Protein AF-A0A930U9C1-F1 (afdb_monomer)

Radius of gyration: 26.63 Å; Cα contacts (8 Å, |Δi|>4): 259; chains: 1; bounding box: 69×75×48 Å

Structure (mmCIF, N/CA/C/O backbone):
data_AF-A0A930U9C1-F1
#
_entry.id   AF-A0A930U9C1-F1
#
loop_
_atom_site.group_PDB
_atom_site.id
_atom_site.type_symbol
_atom_site.label_atom_id
_atom_site.label_alt_id
_atom_site.label_comp_id
_atom_site.label_asym_id
_atom_site.label_entity_id
_atom_site.label_seq_id
_atom_site.pdbx_PDB_ins_code
_atom_site.Cartn_x
_atom_site.Cartn_y
_atom_site.Cartn_z
_atom_site.occupancy
_atom_site.B_iso_or_equiv
_atom_site.auth_seq_id
_atom_site.auth_comp_id
_atom_site.auth_asym_id
_atom_site.auth_atom_id
_atom_site.pdbx_PDB_model_num
ATOM 1 N N . MET A 1 1 ? 55.110 -59.699 13.722 1.00 47.31 1 MET A N 1
ATOM 2 C CA . MET A 1 1 ? 55.517 -58.276 13.776 1.00 47.31 1 MET A CA 1
ATOM 3 C C . MET A 1 1 ? 54.258 -57.425 13.742 1.00 47.31 1 MET A C 1
ATOM 5 O O . MET A 1 1 ? 53.567 -57.437 12.734 1.00 47.31 1 MET A O 1
ATOM 9 N N . ALA A 1 2 ? 53.902 -56.786 14.857 1.00 51.19 2 ALA A N 1
ATOM 10 C CA . ALA A 1 2 ? 52.695 -55.968 14.967 1.00 51.19 2 ALA A CA 1
ATOM 11 C C . ALA A 1 2 ? 52.983 -54.544 14.464 1.00 51.19 2 ALA A C 1
ATOM 13 O O . ALA A 1 2 ? 53.803 -53.837 15.052 1.00 51.19 2 ALA A O 1
ATOM 14 N N . PHE A 1 3 ? 52.333 -54.133 13.373 1.00 53.19 3 PHE A N 1
ATOM 15 C CA . PHE A 1 3 ? 52.365 -52.749 12.903 1.00 53.19 3 PHE A CA 1
ATOM 16 C C . PHE A 1 3 ? 51.643 -51.866 13.928 1.00 53.19 3 PHE A C 1
ATOM 18 O O . PHE A 1 3 ? 50.444 -52.005 14.164 1.00 53.19 3 PHE A O 1
ATOM 25 N N . LYS A 1 4 ? 52.396 -50.983 14.588 1.00 54.66 4 LYS A N 1
ATOM 26 C CA . LYS A 1 4 ? 51.876 -50.048 15.589 1.00 54.66 4 LYS A CA 1
ATOM 27 C C . LYS A 1 4 ? 51.037 -48.979 14.877 1.00 54.66 4 LYS A C 1
ATOM 29 O O . LYS A 1 4 ? 51.593 -48.006 14.386 1.00 54.66 4 LYS A O 1
ATOM 34 N N . LEU A 1 5 ? 49.711 -49.150 14.852 1.00 56.81 5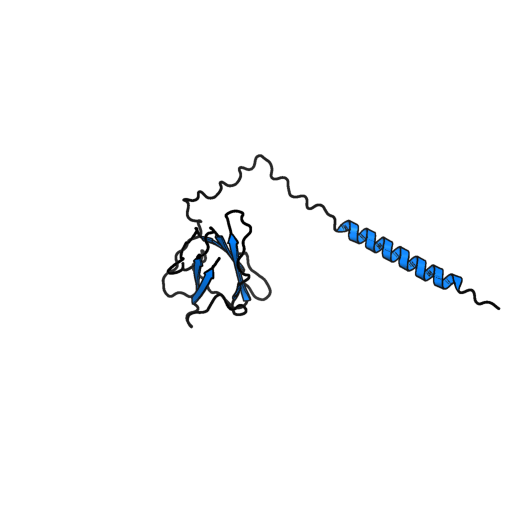 LEU A N 1
ATOM 35 C CA . LEU A 1 5 ? 48.727 -48.175 14.335 1.00 56.81 5 LEU A CA 1
ATOM 36 C C . LEU A 1 5 ? 48.628 -46.874 15.167 1.00 56.81 5 LEU A C 1
ATOM 38 O O . LEU A 1 5 ? 47.905 -45.948 14.806 1.00 56.81 5 LEU A O 1
ATOM 42 N N . TYR A 1 6 ? 49.362 -46.786 16.276 1.00 55.97 6 TYR A N 1
ATOM 43 C CA . TYR A 1 6 ? 49.281 -45.697 17.247 1.00 55.97 6 TYR A CA 1
ATOM 44 C C . TYR A 1 6 ? 49.678 -44.285 16.755 1.00 55.97 6 TYR A C 1
ATOM 46 O O . TYR A 1 6 ? 49.060 -43.346 17.248 1.00 55.97 6 TYR A O 1
ATOM 54 N N . PRO A 1 7 ? 50.618 -44.060 15.808 1.00 57.16 7 PRO A N 1
ATOM 55 C CA . PRO A 1 7 ? 51.013 -42.693 15.450 1.00 57.16 7 PRO A CA 1
ATOM 56 C C . PRO A 1 7 ? 50.030 -42.003 14.490 1.00 57.16 7 PRO A C 1
ATOM 58 O O . PRO A 1 7 ? 50.002 -40.779 14.416 1.00 57.16 7 PRO A O 1
ATOM 61 N N . LEU A 1 8 ? 49.209 -42.766 13.758 1.00 56.31 8 LEU A N 1
ATOM 62 C CA . LEU A 1 8 ? 48.206 -42.201 12.850 1.00 56.31 8 LEU A CA 1
ATOM 63 C C . LEU A 1 8 ? 46.970 -41.721 13.626 1.00 56.31 8 LEU A C 1
ATOM 65 O O . LEU A 1 8 ? 46.418 -40.662 13.337 1.00 56.31 8 LEU A O 1
ATOM 69 N N . LEU A 1 9 ? 46.567 -42.481 14.651 1.00 56.81 9 LEU A N 1
ATOM 70 C CA . LEU A 1 9 ? 45.409 -42.156 15.484 1.00 56.81 9 LEU A CA 1
ATOM 71 C C . LEU A 1 9 ? 45.646 -40.887 16.323 1.00 56.81 9 LEU A C 1
ATOM 73 O O . LEU A 1 9 ? 44.734 -40.080 16.487 1.00 56.81 9 LEU A O 1
ATOM 77 N N . THR A 1 10 ? 46.874 -40.674 16.812 1.00 58.88 10 THR A N 1
ATOM 78 C CA . THR A 1 10 ? 47.242 -39.462 17.563 1.00 58.88 10 THR A CA 1
ATOM 79 C C . THR A 1 10 ? 47.251 -38.211 16.690 1.00 58.88 10 THR A C 1
ATOM 81 O O . THR A 1 10 ? 46.849 -37.147 17.156 1.00 58.88 10 THR A O 1
ATOM 84 N N . LEU A 1 11 ? 47.648 -38.324 15.419 1.00 58.66 11 LEU A N 1
ATOM 85 C CA . LEU A 1 11 ? 47.653 -37.198 14.483 1.00 58.66 11 LEU A CA 1
ATOM 86 C C . LEU A 1 11 ? 46.227 -36.727 14.150 1.00 58.66 11 LEU A C 1
ATOM 88 O O . LEU A 1 11 ? 45.947 -35.530 14.158 1.00 58.66 11 LEU A O 1
ATOM 92 N N . ILE A 1 12 ? 45.312 -37.672 13.911 1.00 61.03 12 ILE A N 1
ATOM 93 C CA . ILE A 1 12 ? 43.905 -37.378 13.597 1.00 61.03 12 ILE A CA 1
ATOM 94 C C . ILE A 1 12 ? 43.193 -36.779 14.817 1.00 61.03 12 ILE A C 1
ATOM 96 O O . ILE A 1 12 ? 42.457 -35.802 14.681 1.00 61.03 12 ILE A O 1
ATOM 100 N N . LEU A 1 13 ? 43.457 -37.309 16.017 1.00 61.69 13 LEU A N 1
ATOM 101 C CA . LEU A 1 13 ? 42.894 -36.769 17.255 1.00 61.69 13 LEU A CA 1
ATOM 102 C C . LEU A 1 13 ? 43.421 -35.352 17.545 1.00 61.69 13 LEU A C 1
ATOM 104 O O . LEU A 1 13 ? 42.643 -34.473 17.905 1.00 61.69 13 LEU A O 1
ATOM 108 N N . GLY A 1 14 ? 44.717 -35.104 17.322 1.00 59.84 14 GLY A N 1
ATOM 109 C CA . GLY A 1 14 ? 45.320 -33.778 17.484 1.00 59.84 14 GLY A CA 1
ATOM 110 C C . GLY A 1 14 ? 44.728 -32.728 16.538 1.00 59.84 14 GLY A C 1
ATOM 111 O O . GLY A 1 14 ? 44.398 -31.626 16.974 1.00 59.84 14 GLY A O 1
ATOM 112 N N . LEU A 1 15 ? 44.520 -33.081 15.264 1.00 65.75 15 LEU A N 1
ATOM 113 C CA . LEU A 1 15 ? 43.896 -32.194 14.274 1.00 65.75 15 LEU A CA 1
ATOM 114 C C . LEU A 1 15 ? 42.414 -31.928 14.575 1.00 65.75 15 LEU A C 1
ATOM 116 O O . LEU A 1 15 ? 41.958 -30.795 14.433 1.00 65.75 15 LEU A O 1
ATOM 120 N N . GLY A 1 16 ? 41.675 -32.940 15.041 1.00 67.06 16 GLY A N 1
ATOM 121 C CA . GLY A 1 16 ? 40.278 -32.782 15.449 1.00 67.06 16 GLY A CA 1
ATOM 122 C C . GLY A 1 16 ? 40.112 -31.843 16.647 1.00 67.06 16 GLY A C 1
ATOM 123 O O . GLY A 1 16 ? 39.246 -30.970 16.633 1.00 67.06 16 GLY A O 1
ATOM 124 N N . VAL A 1 17 ? 40.981 -31.966 17.656 1.00 71.06 17 VAL A N 1
ATOM 125 C CA . VAL A 1 17 ? 40.961 -31.097 18.844 1.00 71.06 17 VAL A CA 1
ATOM 126 C C . VAL A 1 17 ? 41.374 -29.667 18.491 1.00 71.06 17 VAL A C 1
ATOM 128 O O . VAL A 1 17 ? 40.717 -28.725 18.929 1.00 71.06 17 VAL A O 1
ATOM 131 N N . ALA A 1 18 ? 42.397 -29.485 17.650 1.00 70.06 18 ALA A N 1
ATOM 132 C CA . ALA A 1 18 ? 42.792 -28.159 17.174 1.00 70.06 18 ALA A CA 1
ATOM 133 C C . ALA A 1 18 ? 41.668 -27.487 16.363 1.00 70.06 18 ALA A C 1
ATOM 135 O O . ALA A 1 18 ? 41.342 -26.326 16.607 1.00 70.06 18 ALA A O 1
ATOM 136 N N . GLY A 1 19 ? 41.010 -28.224 15.462 1.00 71.00 19 GLY A N 1
ATOM 137 C CA . GLY A 1 19 ? 39.868 -27.719 14.695 1.00 71.00 19 GLY A CA 1
ATOM 138 C C . GLY A 1 19 ? 38.688 -27.312 15.583 1.00 71.00 19 GLY A C 1
ATOM 139 O O . GLY A 1 19 ? 38.139 -26.224 15.415 1.00 71.00 19 GLY A O 1
ATOM 140 N N . LEU A 1 20 ? 38.345 -28.138 16.579 1.00 69.19 20 LEU A N 1
ATOM 141 C CA . LEU A 1 20 ? 37.256 -27.855 17.517 1.00 69.19 20 LEU A CA 1
ATOM 142 C C . LEU A 1 20 ? 37.554 -26.634 18.400 1.00 69.19 20 LEU A C 1
ATOM 144 O O . LEU A 1 20 ? 36.677 -25.794 18.595 1.00 69.19 20 LEU A O 1
ATOM 148 N N . LEU A 1 21 ? 38.790 -26.490 18.886 1.00 65.94 21 LEU A N 1
ATOM 149 C CA . LEU A 1 21 ? 39.205 -25.319 19.665 1.00 65.94 21 LEU A CA 1
ATOM 150 C C . LEU A 1 21 ? 39.161 -24.036 18.827 1.00 65.94 21 LEU A C 1
ATOM 152 O O . LEU A 1 21 ? 38.691 -23.007 19.311 1.00 65.94 21 LEU A O 1
ATOM 156 N N . THR A 1 22 ? 39.564 -24.105 17.556 1.00 61.88 22 THR A N 1
ATOM 157 C CA . THR A 1 22 ? 39.507 -22.948 16.650 1.00 61.88 22 THR A CA 1
ATOM 158 C C . THR A 1 22 ? 38.057 -22.549 16.348 1.00 61.88 22 THR A C 1
ATOM 160 O O . THR A 1 22 ? 37.726 -21.367 16.366 1.00 61.88 22 THR A O 1
ATOM 163 N N . PHE A 1 23 ? 37.163 -23.524 16.140 1.00 65.62 23 PHE A N 1
ATOM 164 C CA . PHE A 1 23 ? 35.732 -23.280 15.923 1.00 65.62 23 PHE A CA 1
ATOM 165 C C . PHE A 1 23 ? 35.054 -22.652 17.151 1.00 65.62 23 PHE A C 1
ATOM 167 O O . PHE A 1 23 ? 34.289 -21.699 17.011 1.00 65.62 23 PHE A O 1
ATOM 174 N N . LEU A 1 24 ? 35.374 -23.123 18.363 1.00 67.50 24 LEU A N 1
ATOM 175 C CA . LEU A 1 24 ? 34.838 -22.553 19.605 1.00 67.50 24 LEU A CA 1
ATOM 176 C C . LEU A 1 24 ? 35.335 -21.119 19.855 1.00 67.50 24 LEU A C 1
ATOM 178 O O . LEU A 1 24 ? 34.552 -20.268 20.285 1.00 67.50 24 LEU A O 1
ATOM 182 N N . GLN A 1 25 ? 36.599 -20.816 19.538 1.00 63.47 25 GLN A N 1
ATOM 183 C CA . GLN A 1 25 ? 37.114 -19.445 19.623 1.00 63.47 25 GLN A CA 1
ATOM 184 C C . GLN A 1 25 ? 36.465 -18.512 18.592 1.00 63.47 25 GLN A C 1
ATOM 186 O O . GLN A 1 25 ? 36.141 -17.375 18.930 1.00 63.47 25 GLN A O 1
ATOM 191 N N . LEU A 1 26 ? 36.203 -18.991 17.371 1.00 59.88 26 LEU A N 1
ATOM 192 C CA . LEU A 1 26 ? 35.529 -18.197 16.341 1.00 59.88 26 LEU A CA 1
ATOM 193 C C . LEU A 1 26 ? 34.056 -17.924 16.690 1.00 59.88 26 LEU A C 1
ATOM 195 O O . LEU A 1 26 ? 33.572 -16.812 16.491 1.00 59.88 26 LEU A O 1
ATOM 199 N N . ASN A 1 27 ? 33.358 -18.906 17.268 1.00 57.94 27 ASN A N 1
ATOM 200 C CA . ASN A 1 27 ? 31.957 -18.755 17.674 1.00 57.94 27 ASN A CA 1
ATOM 201 C C . ASN A 1 27 ? 31.790 -17.787 18.860 1.00 57.94 27 ASN A C 1
ATOM 203 O O . ASN A 1 27 ? 30.764 -17.127 18.984 1.00 57.94 27 ASN A O 1
ATOM 207 N N . SER A 1 28 ? 32.819 -17.653 19.702 1.00 56.69 28 SER A N 1
ATOM 208 C CA . SER A 1 28 ? 32.835 -16.687 20.810 1.00 56.69 28 SER A CA 1
ATOM 209 C C . SER A 1 28 ? 33.003 -15.238 20.334 1.00 56.69 28 SER A C 1
ATOM 211 O O . SER A 1 28 ? 32.662 -14.308 21.059 1.00 56.69 28 SER A O 1
ATOM 213 N N . PHE A 1 29 ? 33.508 -15.033 19.113 1.00 55.59 29 PHE A N 1
ATOM 214 C CA . PHE A 1 29 ? 33.742 -13.705 18.540 1.00 55.59 29 PHE A CA 1
ATOM 215 C C . PHE A 1 29 ? 32.464 -13.059 17.971 1.00 55.59 29 PHE A C 1
ATOM 217 O O . PHE A 1 29 ? 32.426 -11.851 17.759 1.00 55.59 29 PHE A O 1
ATOM 224 N N . TRP A 1 30 ? 31.403 -13.847 17.751 1.00 50.00 30 TRP A N 1
ATOM 225 C CA . TRP A 1 30 ? 30.103 -13.373 17.252 1.00 50.00 30 TRP A CA 1
ATOM 226 C C . TRP A 1 30 ? 29.061 -13.118 18.352 1.00 50.00 30 TRP A C 1
ATOM 228 O O . TRP A 1 30 ? 27.939 -12.720 18.050 1.00 50.00 30 TRP A O 1
ATOM 238 N N . SER A 1 31 ? 29.437 -13.271 19.625 1.00 53.47 31 SER A N 1
ATOM 239 C CA . SER A 1 31 ? 28.619 -12.874 20.782 1.00 53.47 31 SER A CA 1
ATOM 240 C C . SER A 1 31 ? 28.889 -11.432 21.210 1.00 53.47 31 SER A C 1
ATOM 242 O O . SER A 1 31 ? 28.807 -11.116 22.395 1.00 53.47 31 SER A O 1
ATOM 244 N N . GLY A 1 32 ? 29.258 -10.560 20.266 1.00 52.88 32 GLY A N 1
ATOM 245 C CA . GLY A 1 32 ? 29.328 -9.133 20.537 1.00 52.88 32 GLY A CA 1
ATOM 246 C C . GLY A 1 32 ? 27.954 -8.678 21.003 1.00 52.88 32 GLY A C 1
ATOM 247 O O . GLY A 1 32 ? 27.020 -8.636 20.202 1.00 52.88 32 GLY A O 1
ATOM 248 N N . GLU A 1 33 ? 27.821 -8.382 22.298 1.00 57.78 33 GLU A N 1
ATOM 249 C CA . GLU A 1 33 ? 26.707 -7.593 22.800 1.00 57.78 33 GLU A CA 1
ATOM 250 C C . GLU A 1 33 ? 26.617 -6.378 21.888 1.00 57.78 33 GLU A C 1
ATOM 252 O O . GLU A 1 33 ? 27.542 -5.563 21.818 1.00 57.78 33 GLU A O 1
ATOM 257 N N . ILE A 1 34 ? 25.528 -6.288 21.125 1.00 56.34 34 ILE A N 1
ATOM 258 C CA . ILE A 1 34 ? 25.179 -5.037 20.481 1.00 56.34 34 ILE A CA 1
ATOM 259 C C . ILE A 1 34 ? 25.017 -4.082 21.652 1.00 56.34 34 ILE A C 1
ATOM 261 O O . ILE A 1 34 ? 24.035 -4.167 22.390 1.00 56.34 34 ILE A O 1
ATOM 265 N N . LEU A 1 35 ? 26.013 -3.221 21.853 1.00 51.00 35 LEU A N 1
ATOM 266 C CA . LEU A 1 35 ? 25.869 -2.035 22.669 1.00 51.00 35 LEU A CA 1
ATOM 267 C C . LEU A 1 35 ? 24.757 -1.248 21.990 1.00 51.00 35 LEU A C 1
ATOM 269 O O . LEU A 1 35 ? 25.000 -0.482 21.060 1.00 51.00 35 LEU A O 1
ATOM 273 N N . VAL A 1 36 ? 23.514 -1.509 22.395 1.00 61.28 36 VAL A N 1
ATOM 274 C CA . VAL A 1 36 ? 22.418 -0.590 22.155 1.00 61.28 36 VAL A CA 1
ATOM 275 C C . VAL A 1 36 ? 22.917 0.683 22.815 1.00 61.28 36 VAL A C 1
ATOM 277 O O . VAL A 1 36 ? 23.139 0.657 24.030 1.00 61.28 36 VAL A O 1
ATOM 280 N N . PRO A 1 37 ? 23.222 1.750 22.054 1.00 62.09 37 PRO A N 1
ATOM 281 C CA . PRO A 1 37 ? 23.610 2.993 22.683 1.00 62.09 37 PRO A CA 1
ATOM 282 C C . PRO A 1 37 ? 22.494 3.312 23.669 1.00 62.09 37 PRO A C 1
ATOM 284 O O . PRO A 1 37 ? 21.328 3.382 23.275 1.00 62.09 37 PRO A O 1
ATOM 287 N N . ALA A 1 38 ? 22.839 3.405 24.955 1.00 57.62 38 ALA A N 1
ATOM 288 C CA . ALA A 1 38 ? 21.910 3.906 25.946 1.00 57.62 38 ALA A CA 1
ATOM 289 C C . ALA A 1 38 ? 21.459 5.260 25.406 1.00 57.62 38 ALA A C 1
ATOM 291 O O . ALA A 1 38 ? 22.287 6.159 25.236 1.00 57.62 38 ALA A O 1
ATOM 292 N N . VAL A 1 39 ? 20.185 5.358 25.019 1.00 63.06 39 VAL A N 1
ATOM 293 C CA . VAL A 1 39 ? 19.582 6.632 24.646 1.00 63.06 39 VAL A CA 1
ATOM 294 C C . VAL A 1 39 ? 19.864 7.535 25.839 1.00 63.06 39 VAL A C 1
ATOM 296 O O . VAL A 1 39 ? 19.453 7.179 26.943 1.00 63.06 39 VAL A O 1
ATOM 299 N N . PRO A 1 40 ? 20.636 8.625 25.685 1.00 64.25 40 PRO A N 1
ATOM 300 C CA . PRO A 1 40 ? 20.874 9.516 26.802 1.00 64.25 40 PRO A CA 1
ATOM 301 C C . PRO A 1 40 ? 19.502 9.958 27.301 1.00 64.25 40 PRO A C 1
ATOM 303 O O . PRO A 1 40 ? 18.743 10.530 26.518 1.00 64.25 40 PRO A O 1
ATOM 306 N N . ASP A 1 41 ? 19.189 9.711 28.575 1.00 61.69 41 ASP A N 1
ATOM 307 C CA . ASP A 1 41 ? 17.903 10.039 29.224 1.00 61.69 41 ASP A CA 1
ATOM 308 C C . ASP A 1 41 ? 17.529 11.542 29.155 1.00 61.69 41 ASP A C 1
ATOM 310 O O . ASP A 1 41 ? 16.513 11.973 29.692 1.00 61.69 41 ASP A O 1
ATOM 314 N N . GLY A 1 42 ? 18.346 12.366 28.492 1.00 59.12 42 GLY A N 1
ATOM 315 C CA . GLY A 1 42 ? 18.121 13.784 28.231 1.00 59.12 42 GLY A CA 1
ATOM 316 C C . GLY A 1 42 ? 17.869 14.154 26.766 1.00 59.12 42 GLY A C 1
ATOM 317 O O . GLY A 1 42 ? 17.759 15.344 26.480 1.00 59.12 42 GLY A O 1
ATOM 318 N N . SER A 1 43 ? 17.790 13.203 25.825 1.00 54.19 43 SER A N 1
ATOM 319 C CA . SER A 1 43 ? 17.256 13.521 24.495 1.00 54.19 43 SER A CA 1
ATOM 320 C C . SER A 1 43 ? 15.735 13.577 24.624 1.00 54.19 43 SER A C 1
ATOM 322 O O . SER A 1 43 ? 15.148 12.555 24.988 1.00 54.19 43 SER A O 1
ATOM 324 N N . PRO A 1 44 ? 15.069 14.728 24.403 1.00 55.72 44 PRO A N 1
ATOM 325 C CA . PRO A 1 44 ? 13.617 14.739 24.396 1.00 55.72 44 PRO A CA 1
ATOM 326 C C . PRO A 1 44 ? 13.186 13.700 23.369 1.00 55.72 44 PRO A C 1
ATOM 328 O O . PRO A 1 44 ? 13.582 13.789 22.204 1.00 55.72 44 PRO A O 1
ATOM 331 N N . ALA A 1 45 ? 12.434 12.688 23.818 1.00 57.38 45 ALA A N 1
ATOM 332 C CA . ALA A 1 45 ? 11.738 11.793 22.913 1.00 57.38 45 ALA A CA 1
ATOM 333 C C . ALA A 1 45 ? 11.115 12.687 21.847 1.00 57.38 45 ALA A C 1
ATOM 335 O O . ALA A 1 45 ? 10.414 13.643 22.201 1.00 57.38 45 ALA A O 1
ATOM 336 N N . ALA A 1 46 ? 11.460 12.450 20.576 1.00 60.31 46 ALA A N 1
ATOM 337 C CA . ALA A 1 46 ? 10.824 13.164 19.484 1.00 60.31 46 ALA A CA 1
ATOM 338 C C . ALA A 1 46 ? 9.323 13.144 19.795 1.00 60.31 46 ALA A C 1
ATOM 340 O O . ALA A 1 46 ? 8.815 12.052 20.086 1.00 60.31 46 ALA A O 1
ATOM 341 N N . PRO A 1 47 ? 8.651 14.310 19.872 1.00 61.38 47 PRO A N 1
ATOM 342 C CA . PRO A 1 47 ? 7.244 14.342 20.213 1.00 61.38 47 PRO A CA 1
ATOM 343 C C . PRO A 1 47 ? 6.557 13.320 19.323 1.00 61.38 47 PRO A C 1
ATOM 345 O O . PRO A 1 47 ? 6.748 13.351 18.103 1.00 61.38 47 PRO A O 1
ATOM 348 N N . TRP A 1 48 ? 5.849 12.365 19.930 1.00 54.78 48 TRP A N 1
ATOM 349 C CA . TRP A 1 48 ? 4.990 11.479 19.159 1.00 54.78 48 TRP A CA 1
ATOM 350 C C . TRP A 1 48 ? 4.186 12.373 18.216 1.00 54.78 48 TRP A C 1
ATOM 352 O O . TRP A 1 48 ? 3.681 13.396 18.694 1.00 54.78 48 TRP A O 1
ATOM 362 N N . PRO A 1 49 ? 4.136 12.071 16.904 1.00 54.03 49 PRO A N 1
ATOM 363 C CA . PRO A 1 49 ? 3.370 12.884 15.978 1.00 54.03 49 PRO A CA 1
ATOM 364 C C . PRO A 1 49 ? 1.980 13.058 16.574 1.00 54.03 49 PRO A C 1
ATOM 366 O O . PRO A 1 49 ? 1.318 12.066 16.886 1.00 54.03 49 PRO A O 1
ATOM 369 N N . ASP A 1 50 ? 1.597 14.307 16.828 1.00 53.34 50 ASP A N 1
ATOM 370 C CA . ASP A 1 50 ? 0.278 14.622 17.352 1.00 53.34 50 ASP A CA 1
ATOM 371 C C . ASP A 1 50 ? -0.738 13.940 16.420 1.00 53.34 50 ASP A C 1
ATOM 373 O O 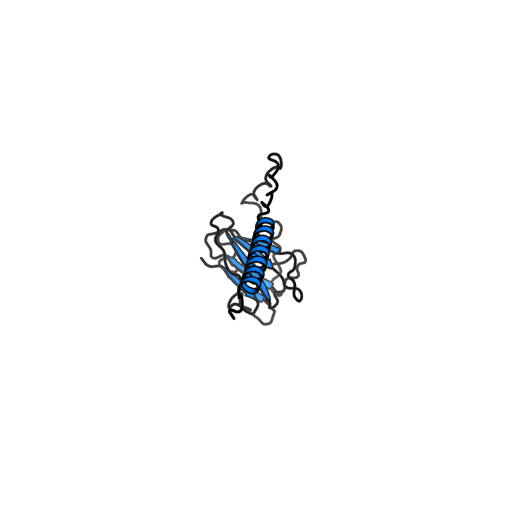. ASP A 1 50 ? -0.629 14.130 15.202 1.00 53.34 50 ASP A O 1
ATOM 377 N N . PRO A 1 51 ? -1.675 13.111 16.917 1.00 56.94 51 PRO A N 1
ATOM 378 C CA . PRO A 1 51 ? -2.627 12.390 16.071 1.00 56.94 51 PRO A CA 1
ATOM 379 C C . PRO A 1 51 ? -3.453 13.305 15.146 1.00 56.94 51 PRO A C 1
ATOM 381 O O . PRO A 1 51 ? -4.087 12.811 14.214 1.00 56.94 51 PRO A O 1
ATOM 384 N N . GLY A 1 52 ? -3.433 14.626 15.369 1.00 50.12 52 GLY A N 1
ATOM 385 C CA . GLY A 1 52 ? -4.015 15.635 14.482 1.00 50.12 52 GLY A CA 1
ATOM 386 C C . GLY A 1 52 ? -3.085 16.233 13.413 1.00 50.12 52 GLY A C 1
ATOM 387 O O . GLY A 1 52 ? -3.580 16.941 12.538 1.00 50.12 52 GLY A O 1
ATOM 388 N N . THR A 1 53 ? -1.770 15.981 13.437 1.00 45.03 53 THR A N 1
ATOM 389 C CA . THR A 1 53 ? -0.830 16.535 12.445 1.00 45.03 53 THR A CA 1
ATOM 390 C C . THR A 1 53 ? -0.686 15.568 11.269 1.00 45.03 53 THR A C 1
ATOM 392 O O . THR A 1 53 ? -0.220 14.441 11.453 1.00 45.03 53 THR A O 1
ATOM 395 N N . PRO A 1 54 ? -1.050 15.961 10.036 1.00 49.66 54 PRO A N 1
ATOM 396 C CA . PRO A 1 54 ? -0.788 15.135 8.868 1.00 49.66 54 PRO A CA 1
ATOM 397 C C . PRO A 1 54 ? 0.727 14.860 8.756 1.00 49.66 54 PRO A C 1
ATOM 399 O O . PRO A 1 54 ? 1.493 15.819 8.840 1.00 49.66 54 PRO A O 1
ATOM 402 N N . PRO A 1 55 ? 1.200 13.608 8.553 1.00 52.12 55 PRO A N 1
ATOM 403 C CA . PRO A 1 55 ? 2.580 13.334 8.180 1.00 52.12 55 PRO A CA 1
ATOM 404 C C . PRO A 1 55 ? 2.983 14.269 7.043 1.00 52.12 55 PRO A C 1
ATOM 406 O O . PRO A 1 55 ? 2.279 14.400 6.039 1.00 52.12 55 PRO A O 1
ATOM 409 N N . VAL A 1 56 ? 4.132 14.912 7.229 1.00 48.59 56 VAL A N 1
ATOM 410 C CA . VAL A 1 56 ? 4.666 16.0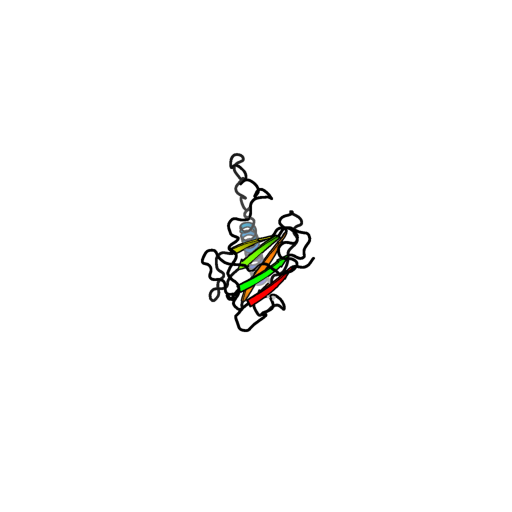20 6.419 1.00 48.59 56 VAL A CA 1
ATOM 411 C C . VAL A 1 56 ? 4.922 15.619 4.947 1.00 48.59 56 VAL A C 1
ATOM 413 O O . VAL A 1 56 ? 5.206 16.468 4.113 1.00 48.59 56 VAL A O 1
ATOM 416 N N . ASN A 1 57 ? 4.729 14.344 4.591 1.00 50.78 57 ASN A N 1
ATOM 417 C CA . ASN A 1 57 ? 4.940 13.789 3.251 1.00 50.78 57 ASN A CA 1
ATOM 418 C C . ASN A 1 57 ? 3.650 13.467 2.467 1.00 50.78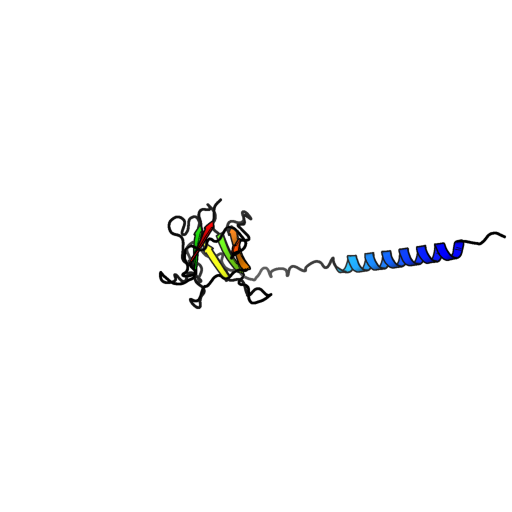 57 ASN A C 1
ATOM 420 O O . ASN A 1 57 ? 3.705 12.735 1.477 1.00 50.78 57 ASN A O 1
ATOM 424 N N . ARG A 1 58 ? 2.474 13.982 2.858 1.00 53.97 58 ARG A N 1
ATOM 425 C CA . ARG A 1 58 ? 1.256 13.834 2.035 1.00 53.97 58 ARG A CA 1
ATOM 426 C C . ARG A 1 58 ? 1.267 14.822 0.869 1.00 53.97 58 ARG A C 1
ATOM 428 O O . ARG A 1 58 ? 0.666 15.890 0.942 1.00 53.97 58 ARG A O 1
ATOM 435 N N . VAL A 1 59 ? 1.922 14.460 -0.229 1.00 52.53 59 VAL A N 1
ATOM 436 C CA . VAL A 1 59 ? 1.717 15.149 -1.508 1.00 52.53 59 VAL A CA 1
ATOM 437 C C . VAL A 1 59 ? 0.607 14.415 -2.256 1.00 52.53 59 VAL A C 1
ATOM 439 O O . VAL A 1 59 ? 0.791 13.296 -2.724 1.00 52.53 59 VAL A O 1
ATOM 442 N N . ALA A 1 60 ? -0.573 15.027 -2.346 1.00 51.66 60 ALA A N 1
ATOM 443 C CA . ALA A 1 60 ? -1.622 14.556 -3.242 1.00 51.66 60 ALA A CA 1
ATOM 444 C C . ALA A 1 60 ? -1.178 14.821 -4.690 1.00 51.66 60 ALA A C 1
ATOM 446 O O . ALA A 1 60 ? -1.030 15.977 -5.092 1.00 51.66 60 ALA A O 1
ATOM 447 N N . VAL A 1 61 ? -0.938 13.767 -5.475 1.00 54.66 61 VAL A N 1
ATOM 448 C CA . VAL A 1 61 ? -0.635 13.911 -6.907 1.00 54.66 61 VAL A CA 1
ATOM 449 C C . VAL A 1 61 ? -1.909 13.963 -7.739 1.00 54.66 61 VAL A C 1
ATOM 451 O O . VAL A 1 61 ? -2.926 13.342 -7.434 1.00 54.66 61 VAL A O 1
ATOM 454 N N . ARG A 1 62 ? -1.822 14.763 -8.804 1.00 48.12 62 ARG A N 1
ATOM 455 C CA . ARG A 1 62 ? -2.876 15.026 -9.780 1.00 48.12 62 ARG A CA 1
ATOM 456 C C . ARG A 1 62 ? -3.415 13.725 -10.400 1.00 48.12 62 ARG A C 1
ATOM 458 O O . ARG A 1 62 ? -2.615 12.858 -10.757 1.00 48.12 62 ARG A O 1
ATOM 465 N N . PRO A 1 63 ? -4.734 13.629 -10.641 1.00 49.81 63 PRO A N 1
ATOM 466 C CA . PRO A 1 63 ? -5.331 12.532 -11.401 1.00 49.81 63 PRO A CA 1
ATOM 467 C C . PRO A 1 63 ? -4.618 12.309 -12.748 1.00 49.81 63 PRO A C 1
ATOM 469 O O . PRO A 1 63 ? -4.286 13.277 -13.435 1.00 49.81 63 PRO A O 1
ATOM 472 N N . GLY A 1 64 ? -4.387 11.048 -13.131 1.00 52.28 64 GLY A N 1
ATOM 473 C CA . GLY A 1 64 ? -3.870 10.669 -14.457 1.00 52.28 64 GLY A CA 1
ATOM 474 C C . GLY A 1 64 ? -2.347 10.526 -14.602 1.00 52.28 64 GLY A C 1
ATOM 475 O O . GLY A 1 64 ? -1.876 10.375 -15.726 1.00 52.28 64 GLY A O 1
ATOM 476 N N . HIS A 1 65 ? -1.576 10.563 -13.510 1.00 58.66 65 HIS A N 1
ATOM 477 C CA . HIS A 1 65 ? -0.137 10.256 -13.528 1.00 58.66 65 HIS A CA 1
ATOM 478 C C . HIS A 1 65 ? 0.110 8.808 -13.079 1.00 58.66 65 HIS A C 1
ATOM 480 O O . HIS A 1 65 ? -0.650 8.313 -12.240 1.00 58.66 65 HIS A O 1
ATOM 486 N N . PRO A 1 66 ? 1.151 8.123 -13.600 1.00 68.12 66 PRO A N 1
ATOM 487 C CA . PRO A 1 66 ? 1.543 6.814 -13.088 1.00 68.12 66 PRO A CA 1
ATOM 488 C C . PRO A 1 66 ? 1.724 6.902 -11.573 1.00 68.12 66 PRO A C 1
ATOM 490 O O . PRO A 1 66 ? 2.247 7.891 -11.061 1.00 68.12 66 PRO A O 1
ATOM 493 N N . GLY A 1 67 ? 1.269 5.879 -10.854 1.00 82.19 67 GLY A N 1
ATOM 494 C CA . GLY A 1 67 ? 1.613 5.768 -9.451 1.00 82.19 67 GLY A CA 1
ATOM 495 C C . GLY A 1 67 ? 0.835 4.747 -8.650 1.00 82.19 67 GLY A C 1
ATOM 496 O O . GLY A 1 67 ? 0.290 3.809 -9.218 1.00 82.19 67 GLY A O 1
ATOM 497 N N . LEU A 1 68 ? 0.861 4.884 -7.326 1.00 89.69 68 LEU A N 1
ATOM 498 C CA . LEU A 1 68 ? 0.318 3.900 -6.396 1.00 89.69 68 LEU A CA 1
ATOM 499 C C . LEU A 1 68 ? -0.867 4.488 -5.648 1.00 89.69 68 LEU A C 1
ATOM 501 O O . LEU A 1 68 ? -0.715 5.428 -4.873 1.00 89.69 68 LEU A O 1
ATOM 505 N N . LYS A 1 69 ? -2.029 3.876 -5.837 1.00 91.81 69 LYS A N 1
ATOM 506 C CA . LYS A 1 69 ? -3.233 4.169 -5.081 1.00 91.81 69 LYS A CA 1
ATOM 507 C C . LYS A 1 69 ? -3.413 3.137 -3.972 1.00 91.81 69 LYS A C 1
ATOM 509 O O . LYS A 1 69 ? -3.436 1.932 -4.235 1.00 91.81 69 LYS A O 1
ATOM 514 N N . VAL A 1 70 ? -3.525 3.594 -2.728 1.00 93.94 70 VAL A N 1
ATOM 515 C CA . VAL A 1 70 ? -3.561 2.716 -1.548 1.00 93.94 70 VAL A CA 1
ATOM 516 C C . VAL A 1 70 ? -4.826 2.921 -0.739 1.00 93.94 70 VAL A C 1
ATOM 518 O O . VAL A 1 70 ? -5.180 4.049 -0.410 1.00 93.94 70 VAL A O 1
ATOM 521 N N . SER A 1 71 ? -5.475 1.821 -0.372 1.00 94.94 71 SER A N 1
ATOM 522 C CA . SER A 1 71 ? -6.639 1.821 0.517 1.00 94.94 71 SER A CA 1
ATOM 523 C C . SER A 1 71 ? -6.312 1.095 1.815 1.00 94.94 71 SER A C 1
ATOM 525 O O . SER A 1 71 ? -6.058 -0.114 1.788 1.00 94.94 71 SER A O 1
ATOM 527 N N . ASN A 1 72 ? -6.367 1.798 2.949 1.00 95.50 72 ASN A N 1
ATOM 528 C CA . ASN A 1 72 ? -6.310 1.169 4.264 1.00 95.50 72 ASN A CA 1
ATOM 529 C C . ASN A 1 72 ? -7.717 0.707 4.679 1.00 95.50 72 ASN A C 1
ATOM 531 O O . ASN A 1 72 ? -8.502 1.509 5.172 1.00 95.50 72 ASN A O 1
ATOM 535 N N . ARG A 1 73 ? -8.039 -0.581 4.496 1.00 95.81 73 ARG A N 1
ATOM 536 C CA . ARG A 1 73 ? -9.280 -1.193 5.022 1.00 95.81 73 ARG A CA 1
ATOM 537 C C . ARG A 1 73 ? -9.060 -1.949 6.333 1.00 95.81 73 ARG A C 1
ATOM 539 O O . ARG A 1 73 ? -9.859 -2.805 6.706 1.00 95.81 73 ARG A O 1
ATOM 546 N N . THR A 1 74 ? -7.932 -1.706 6.990 1.00 94.75 74 THR A N 1
ATOM 547 C CA . THR A 1 74 ? -7.623 -2.282 8.296 1.00 94.75 74 THR A CA 1
ATOM 548 C C . THR A 1 74 ? -8.186 -1.385 9.396 1.00 94.75 74 THR A C 1
ATOM 550 O O . THR A 1 74 ? -8.516 -0.220 9.169 1.00 94.75 74 THR A O 1
ATOM 553 N N . THR A 1 75 ? -8.263 -1.909 10.617 1.00 94.88 75 THR A N 1
ATOM 554 C CA . THR A 1 75 ? -8.671 -1.118 11.786 1.00 94.88 75 THR A CA 1
ATOM 555 C C . THR A 1 75 ? -7.483 -0.419 12.459 1.00 94.88 75 THR A C 1
ATOM 557 O O . THR A 1 75 ? -7.652 0.179 13.519 1.00 94.88 75 THR A O 1
ATOM 560 N N . GLN A 1 76 ? -6.281 -0.517 11.881 1.00 95.19 76 GLN A N 1
ATOM 561 C CA . GLN A 1 76 ? -5.043 0.017 12.440 1.00 95.19 76 GLN A CA 1
ATOM 562 C C . GLN A 1 76 ? -4.589 1.278 11.688 1.00 95.19 76 GLN A C 1
ATOM 564 O O . GLN A 1 76 ? -4.709 1.337 10.457 1.00 95.19 76 GLN A O 1
ATOM 569 N N . PRO A 1 77 ? -3.987 2.260 12.387 1.00 96.00 77 PRO A N 1
ATOM 570 C CA . PRO A 1 77 ? -3.098 3.205 11.732 1.00 96.00 77 PRO A CA 1
ATOM 571 C C . PRO A 1 77 ? -1.855 2.447 11.256 1.00 96.00 77 PRO A C 1
ATOM 573 O O . PRO A 1 77 ? -1.335 1.582 11.969 1.00 96.00 77 PRO A O 1
ATOM 576 N N . LEU A 1 78 ? -1.372 2.750 10.055 1.00 95.88 78 LEU A N 1
ATOM 577 C CA . LEU A 1 78 ? -0.269 2.005 9.453 1.00 95.88 78 LEU A CA 1
ATOM 578 C C . LEU A 1 78 ? 0.727 2.905 8.740 1.00 95.88 78 LEU A C 1
ATOM 580 O O . LEU A 1 78 ? 0.374 3.966 8.238 1.00 95.88 78 LEU A O 1
ATOM 584 N N . ARG A 1 79 ? 1.971 2.437 8.671 1.00 95.75 79 ARG A N 1
ATOM 585 C CA . ARG A 1 79 ? 3.019 2.996 7.823 1.00 95.75 79 ARG A CA 1
ATOM 586 C C . ARG A 1 79 ? 3.250 2.058 6.660 1.00 95.75 79 ARG A C 1
ATOM 588 O O . ARG A 1 79 ? 3.641 0.911 6.869 1.00 95.75 79 ARG A O 1
ATOM 595 N N . LEU A 1 80 ? 3.015 2.544 5.449 1.00 95.75 80 LEU A N 1
ATOM 596 C CA . LEU A 1 80 ? 3.426 1.876 4.225 1.00 95.75 80 LEU A CA 1
ATOM 597 C C . LEU A 1 80 ? 4.844 2.316 3.883 1.00 95.75 80 LEU A C 1
ATOM 599 O O . LEU A 1 80 ? 5.117 3.509 3.822 1.00 95.75 80 LEU A O 1
ATOM 603 N N . VAL A 1 81 ? 5.717 1.356 3.615 1.00 95.31 81 VAL A N 1
ATOM 604 C CA . VAL A 1 81 ? 7.093 1.561 3.177 1.00 95.31 81 VAL A CA 1
ATOM 605 C C . VAL A 1 81 ? 7.248 1.036 1.758 1.00 95.31 81 VAL A C 1
ATOM 607 O O . VAL A 1 81 ? 6.815 -0.075 1.448 1.00 95.31 81 VAL A O 1
ATOM 610 N N . LEU A 1 82 ? 7.895 1.834 0.915 1.00 93.81 82 LEU A N 1
ATOM 611 C CA . LEU A 1 82 ? 8.385 1.455 -0.400 1.00 93.81 82 LEU A CA 1
ATOM 612 C C . LEU A 1 82 ? 9.907 1.334 -0.357 1.00 93.81 82 LEU A C 1
ATOM 614 O O . LEU A 1 82 ? 10.609 2.278 0.003 1.00 93.81 82 LEU A O 1
ATOM 618 N N . MET A 1 83 ? 10.403 0.185 -0.798 1.00 94.19 83 MET A N 1
ATOM 619 C CA . MET A 1 83 ? 11.807 -0.043 -1.112 1.00 94.19 83 MET A CA 1
ATOM 620 C C . MET A 1 83 ? 11.949 -0.156 -2.630 1.00 94.19 83 MET A C 1
ATOM 622 O O . MET A 1 83 ? 11.664 -1.205 -3.217 1.00 94.19 83 MET A O 1
ATOM 626 N N . SER A 1 84 ? 12.378 0.934 -3.264 1.00 91.81 84 SER A N 1
ATOM 627 C CA . SER A 1 84 ? 12.559 0.981 -4.716 1.00 91.81 84 SER A CA 1
ATOM 628 C C . SER A 1 84 ? 13.860 0.307 -5.130 1.00 91.81 84 SER A C 1
ATOM 630 O O . SER A 1 84 ? 14.923 0.551 -4.547 1.00 91.81 84 SER A O 1
ATOM 632 N N . ARG A 1 85 ? 13.802 -0.513 -6.175 1.00 88.94 85 ARG A N 1
ATOM 633 C CA . ARG A 1 85 ? 14.962 -1.224 -6.704 1.00 88.94 85 ARG A CA 1
ATOM 634 C C . ARG A 1 85 ? 15.667 -0.389 -7.773 1.00 88.94 85 ARG A C 1
ATOM 636 O O . ARG A 1 85 ? 15.051 0.122 -8.702 1.00 88.94 85 ARG A O 1
ATOM 643 N N . LYS A 1 86 ? 16.994 -0.283 -7.684 1.00 85.69 86 LYS A N 1
ATOM 644 C CA . LYS A 1 86 ? 17.856 0.331 -8.705 1.00 85.69 86 LYS A CA 1
ATOM 645 C C . LYS A 1 86 ? 18.941 -0.665 -9.110 1.00 85.69 86 LYS A C 1
ATOM 647 O O . LYS A 1 86 ? 19.962 -0.806 -8.446 1.00 85.69 86 LYS A O 1
ATOM 652 N N . GLY A 1 87 ? 18.709 -1.397 -10.199 1.00 86.81 87 GLY A N 1
ATOM 653 C CA . GLY A 1 87 ? 19.600 -2.485 -10.614 1.00 86.81 87 GLY A CA 1
ATOM 654 C C . GLY A 1 87 ? 19.538 -3.666 -9.638 1.00 86.81 87 GLY A C 1
ATOM 655 O O . GLY A 1 87 ? 18.493 -4.298 -9.492 1.00 86.81 87 GLY A O 1
ATOM 656 N N . SER A 1 88 ? 20.648 -3.997 -8.978 1.00 85.94 88 SER A N 1
ATOM 657 C CA . SER A 1 88 ? 20.717 -5.075 -7.976 1.00 85.94 88 SER A CA 1
ATOM 658 C C . SER A 1 88 ? 20.610 -4.591 -6.527 1.00 85.94 88 SER A C 1
ATOM 660 O O . SER A 1 88 ? 20.682 -5.417 -5.622 1.00 85.94 88 SER A O 1
ATOM 662 N N . THR A 1 89 ? 20.453 -3.285 -6.293 1.00 91.38 89 THR A N 1
ATOM 663 C CA . THR A 1 89 ? 20.391 -2.693 -4.950 1.00 91.38 89 THR A CA 1
ATOM 664 C C . THR A 1 89 ? 19.049 -2.014 -4.690 1.00 91.38 89 THR A C 1
ATOM 666 O O . THR A 1 89 ? 18.307 -1.691 -5.622 1.00 91.38 89 THR A O 1
ATOM 669 N N . TYR A 1 90 ? 18.735 -1.806 -3.411 1.00 90.75 90 TYR A N 1
ATOM 670 C CA . TYR A 1 90 ? 17.593 -1.004 -2.975 1.00 90.75 90 TYR A CA 1
ATOM 671 C C . TYR A 1 90 ? 18.043 0.408 -2.614 1.00 90.75 90 TYR A C 1
ATOM 673 O O . TYR A 1 90 ? 19.162 0.612 -2.141 1.00 90.75 90 TYR A O 1
ATOM 681 N N . GLN A 1 91 ? 17.171 1.372 -2.882 1.00 90.00 91 GLN A N 1
ATOM 682 C CA . GLN A 1 91 ? 17.351 2.766 -2.491 1.00 90.00 91 GLN A CA 1
ATOM 683 C C . GLN A 1 91 ? 16.885 2.992 -1.046 1.00 90.00 91 GLN A C 1
ATOM 685 O O . GLN A 1 91 ? 16.314 2.093 -0.425 1.00 90.00 91 GLN A O 1
ATOM 690 N N . GLU A 1 92 ? 17.123 4.202 -0.534 1.00 89.25 92 GLU A N 1
ATOM 691 C CA . GLU A 1 92 ? 16.607 4.624 0.769 1.00 89.25 92 GLU A CA 1
ATOM 692 C C . GLU A 1 92 ? 15.077 4.453 0.812 1.00 89.25 92 GLU A C 1
ATOM 694 O O . GLU A 1 92 ? 14.395 4.904 -0.118 1.00 89.25 92 GLU A O 1
ATOM 699 N N . PRO A 1 93 ? 14.519 3.795 1.845 1.00 91.00 93 PRO A N 1
ATOM 700 C CA . PRO A 1 93 ? 13.086 3.562 1.916 1.00 91.00 93 PRO A CA 1
ATOM 701 C C . PRO A 1 93 ? 12.290 4.859 2.062 1.00 91.00 93 PRO A C 1
ATOM 703 O O . PRO A 1 93 ? 12.618 5.733 2.865 1.00 91.00 93 PRO A O 1
ATOM 706 N N . VAL A 1 94 ? 11.172 4.943 1.34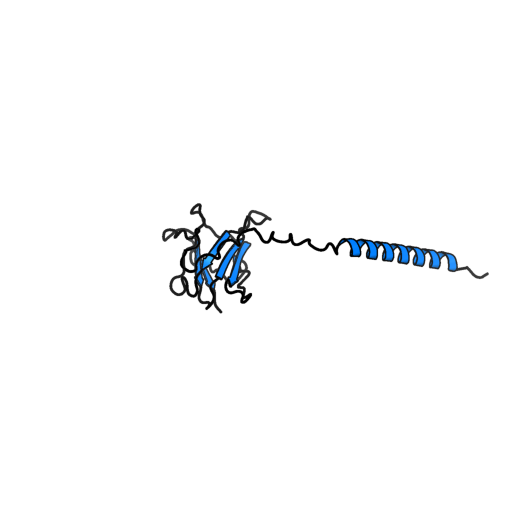7 1.00 90.56 94 VAL A N 1
ATOM 707 C CA . VAL A 1 94 ? 10.197 6.031 1.501 1.00 90.56 94 VAL A CA 1
ATOM 708 C C . VAL A 1 94 ? 8.951 5.489 2.177 1.00 90.56 94 VAL A C 1
ATOM 710 O O . VAL A 1 94 ? 8.613 4.318 2.008 1.00 90.56 94 VAL A O 1
ATOM 713 N N . HIS A 1 95 ? 8.269 6.323 2.960 1.00 92.56 95 HIS A N 1
ATOM 714 C CA . HIS A 1 95 ? 7.082 5.898 3.680 1.00 92.56 95 HIS A CA 1
ATOM 715 C C . HIS A 1 95 ? 5.954 6.926 3.686 1.00 92.56 95 HIS A C 1
ATOM 717 O O . HIS A 1 95 ? 6.181 8.134 3.585 1.00 92.56 95 HIS A O 1
ATOM 723 N N . TRP A 1 96 ? 4.741 6.406 3.862 1.00 92.19 96 TRP A N 1
ATOM 724 C CA . TRP A 1 96 ? 3.510 7.160 4.071 1.00 92.19 96 TRP A CA 1
ATOM 725 C C . TRP A 1 96 ? 2.761 6.574 5.258 1.00 92.19 96 TRP A C 1
ATOM 727 O O . TRP A 1 96 ? 2.629 5.352 5.365 1.00 92.19 9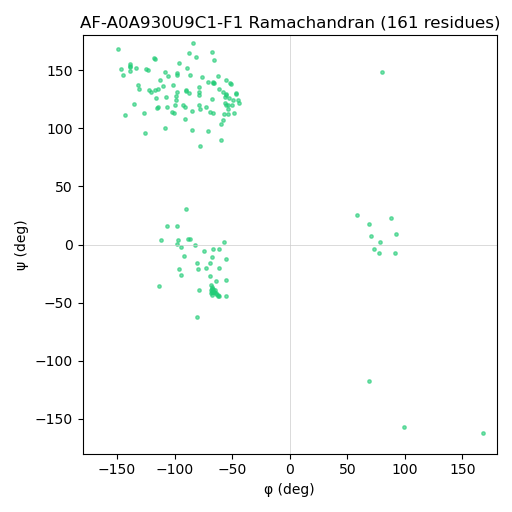6 TRP A O 1
ATOM 737 N N . ASP A 1 97 ? 2.236 7.449 6.107 1.00 93.75 97 ASP A N 1
ATOM 738 C CA . ASP A 1 97 ? 1.413 7.044 7.240 1.00 93.75 97 ASP A CA 1
ATOM 739 C C . ASP A 1 97 ? -0.059 7.267 6.914 1.00 93.75 97 ASP A C 1
ATOM 741 O O . ASP A 1 97 ? -0.442 8.297 6.356 1.00 93.75 97 ASP A O 1
ATOM 745 N N . PHE A 1 98 ? -0.866 6.282 7.284 1.00 92.94 98 PHE A N 1
ATOM 746 C CA . PHE A 1 98 ? -2.304 6.249 7.103 1.00 92.94 98 PHE A CA 1
ATOM 747 C C . PHE A 1 98 ? -2.962 6.200 8.474 1.00 92.94 98 PHE A C 1
ATOM 749 O O . PHE A 1 98 ? -2.605 5.368 9.317 1.00 92.94 98 PHE A O 1
ATOM 756 N N . ALA A 1 99 ? -3.972 7.039 8.675 1.00 93.25 99 ALA A N 1
ATOM 757 C CA . ALA A 1 99 ? -4.911 6.850 9.768 1.00 93.25 99 ALA A CA 1
ATOM 758 C C . ALA A 1 99 ? -5.760 5.582 9.543 1.00 93.25 99 ALA A C 1
ATOM 760 O O . ALA A 1 99 ? -5.815 5.015 8.443 1.00 93.25 99 ALA A O 1
ATOM 761 N N . THR A 1 100 ? -6.445 5.133 10.594 1.00 92.31 100 THR A N 1
ATOM 762 C CA . THR A 1 100 ? -7.430 4.050 10.491 1.00 92.31 100 THR A CA 1
ATOM 763 C C . THR A 1 100 ? -8.493 4.397 9.444 1.00 92.31 100 THR A C 1
ATOM 765 O O . THR A 1 100 ? -9.072 5.480 9.494 1.00 92.31 100 THR A O 1
ATOM 768 N N . GLY A 1 101 ? -8.746 3.486 8.498 1.00 88.00 101 GLY A N 1
ATOM 769 C CA . GLY A 1 101 ? -9.743 3.679 7.434 1.00 88.00 101 GLY A CA 1
ATOM 770 C C . GLY A 1 101 ? -9.371 4.723 6.371 1.00 88.00 101 GLY A C 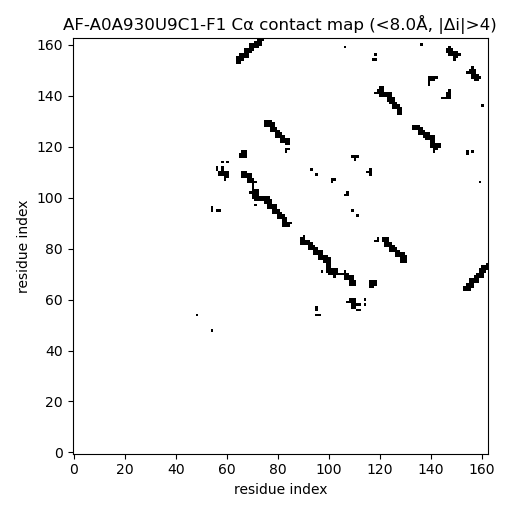1
ATOM 771 O O . GLY A 1 101 ? -10.188 5.076 5.520 1.00 88.00 101 GLY A O 1
ATOM 772 N N . GLU A 1 102 ? -8.153 5.265 6.392 1.00 88.06 102 GLU A N 1
ATOM 773 C CA . GLU A 1 102 ? -7.785 6.316 5.450 1.00 88.06 102 GLU A CA 1
ATOM 774 C C . GLU A 1 102 ? -7.714 5.787 4.004 1.00 88.06 102 GLU A C 1
ATOM 776 O O . GLU A 1 102 ? -7.029 4.806 3.699 1.00 88.06 102 GLU A O 1
ATOM 781 N N . GLY A 1 103 ? -8.449 6.432 3.092 1.00 89.25 103 GLY A N 1
ATOM 782 C CA . GLY A 1 103 ? -8.550 5.981 1.702 1.00 89.25 103 GLY A CA 1
ATOM 783 C C . GLY A 1 103 ? -9.311 4.663 1.522 1.00 89.25 103 GLY A C 1
ATOM 784 O O . GLY A 1 103 ? -9.164 4.022 0.484 1.00 89.25 103 GLY A O 1
ATOM 785 N N . GLU A 1 104 ? -10.105 4.219 2.500 1.00 90.00 104 GLU A N 1
ATOM 786 C CA . GLU A 1 104 ? -10.781 2.912 2.477 1.00 90.00 104 GLU A CA 1
ATOM 787 C C . GLU A 1 104 ? -11.649 2.687 1.223 1.00 90.00 104 GLU A C 1
ATOM 789 O O . GLU A 1 104 ? -11.605 1.607 0.614 1.00 90.00 104 GLU A O 1
ATOM 794 N N . GLN A 1 105 ? -12.421 3.710 0.840 1.00 88.00 105 GLN A N 1
ATOM 795 C CA . GLN A 1 105 ? -13.381 3.644 -0.263 1.00 88.00 105 GLN A CA 1
ATOM 796 C C . GLN A 1 105 ? -12.698 3.820 -1.618 1.00 88.00 105 GLN A C 1
ATOM 798 O O . GLN A 1 105 ? -12.706 2.907 -2.442 1.00 88.00 105 GLN A O 1
ATOM 803 N N . GLU A 1 106 ? -12.092 4.986 -1.838 1.00 86.12 106 GLU A N 1
ATOM 804 C CA . GLU A 1 106 ? -11.565 5.358 -3.151 1.00 86.12 106 GLU A CA 1
ATOM 805 C C . GLU A 1 106 ? -10.074 5.058 -3.305 1.00 86.12 106 GLU A C 1
ATOM 807 O O . GLU A 1 106 ? -9.611 4.909 -4.431 1.00 86.12 106 GLU A O 1
ATOM 812 N N . GLY A 1 107 ? -9.328 4.921 -2.208 1.00 89.25 107 GLY A N 1
ATOM 813 C CA . GLY A 1 107 ? -7.867 4.848 -2.205 1.00 89.25 107 GLY A CA 1
ATOM 814 C C . GLY A 1 107 ? -7.205 6.219 -2.329 1.00 89.25 107 GLY A C 1
ATOM 815 O O . GLY A 1 107 ? -7.724 7.124 -2.978 1.00 89.25 107 GLY A O 1
ATOM 816 N N . LEU A 1 108 ? -6.034 6.369 -1.718 1.00 88.50 108 LEU A N 1
ATOM 817 C CA . LEU A 1 108 ? -5.214 7.572 -1.805 1.00 88.50 108 LEU A CA 1
ATOM 818 C C . LEU A 1 108 ? -4.107 7.400 -2.827 1.00 88.50 108 LEU A C 1
ATOM 820 O O . LEU A 1 108 ? -3.340 6.443 -2.749 1.00 88.50 108 LEU A O 1
ATOM 824 N N . GLN A 1 109 ? -4.009 8.353 -3.749 1.00 87.56 109 GLN A N 1
ATOM 825 C CA . GLN A 1 109 ? -2.886 8.428 -4.670 1.00 87.56 109 GLN A CA 1
ATOM 826 C C . GLN A 1 109 ? -1.643 8.907 -3.917 1.00 87.56 109 GLN A C 1
ATOM 828 O O . GLN A 1 109 ? -1.617 10.024 -3.399 1.00 87.56 109 GLN A O 1
ATOM 833 N N . LEU A 1 110 ? -0.619 8.062 -3.876 1.00 86.44 110 LEU A N 1
ATOM 834 C CA . LEU A 1 110 ? 0.657 8.361 -3.245 1.00 86.44 110 LEU A CA 1
ATOM 835 C C . LEU A 1 110 ? 1.625 9.020 -4.219 1.00 86.44 110 LEU A C 1
ATOM 837 O O . LEU A 1 110 ? 1.583 8.791 -5.430 1.00 86.44 110 LEU A O 1
ATOM 841 N N . ALA A 1 111 ? 2.522 9.821 -3.653 1.00 77.62 111 ALA A N 1
ATOM 842 C CA . ALA A 1 111 ? 3.538 10.559 -4.378 1.00 77.62 111 ALA A CA 1
ATOM 843 C C . ALA A 1 111 ? 4.818 10.697 -3.560 1.00 77.62 111 ALA A C 1
ATOM 845 O O . ALA A 1 111 ? 4.771 10.761 -2.328 1.00 77.62 111 ALA A O 1
ATOM 846 N N . LEU A 1 112 ? 5.949 10.788 -4.259 1.00 76.75 112 LEU A N 1
ATOM 847 C CA . LEU A 1 112 ? 7.217 11.209 -3.668 1.00 76.75 112 LEU A CA 1
ATOM 848 C C . LEU A 1 112 ? 7.294 12.741 -3.573 1.00 76.75 112 LEU A C 1
ATOM 850 O O . LEU A 1 112 ? 6.571 13.434 -4.294 1.00 76.75 112 LEU A O 1
ATOM 854 N N . PRO A 1 113 ? 8.198 13.285 -2.732 1.00 68.38 113 PRO A N 1
ATOM 855 C CA . PRO A 1 113 ? 8.427 14.728 -2.631 1.00 68.38 113 PRO A CA 1
ATOM 856 C C . PRO A 1 113 ? 8.772 15.408 -3.962 1.00 68.38 113 PRO A C 1
ATOM 858 O O . PRO A 1 113 ? 8.426 16.568 -4.162 1.00 68.38 113 PRO A O 1
ATOM 861 N N . ASP A 1 114 ? 9.430 14.696 -4.878 1.00 69.25 114 ASP A N 1
ATOM 862 C CA . ASP A 1 114 ? 9.781 15.201 -6.210 1.00 69.25 114 ASP A CA 1
ATOM 863 C C . ASP A 1 114 ? 8.630 15.096 -7.231 1.00 69.25 114 ASP A C 1
ATOM 865 O O . ASP A 1 114 ? 8.773 15.506 -8.383 1.00 69.25 114 ASP A O 1
ATOM 869 N N . GLY A 1 115 ? 7.476 14.560 -6.815 1.00 65.06 115 GLY A N 1
ATOM 870 C CA . GLY A 1 115 ? 6.291 14.367 -7.647 1.00 65.06 115 GLY A CA 1
ATOM 871 C C . GLY A 1 115 ? 6.411 13.238 -8.673 1.00 65.06 115 GLY A C 1
ATOM 872 O O . GLY A 1 115 ? 5.428 12.939 -9.352 1.00 65.06 115 GLY A O 1
ATOM 873 N N . SER A 1 116 ? 7.571 12.588 -8.781 1.00 67.56 116 SER A N 1
ATOM 874 C CA . SER A 1 116 ? 7.772 11.430 -9.641 1.00 67.56 116 SER A CA 1
ATOM 875 C C . SER A 1 116 ? 7.513 10.165 -8.831 1.00 67.56 116 SER A C 1
ATOM 877 O O . SER A 1 116 ? 8.127 9.922 -7.800 1.00 67.56 116 SER A O 1
ATOM 879 N N . PHE A 1 117 ? 6.555 9.345 -9.243 1.00 73.56 117 PHE A N 1
ATOM 880 C CA . PHE A 1 117 ? 6.335 8.064 -8.587 1.00 73.56 117 PHE A CA 1
ATOM 881 C C . PHE A 1 117 ? 5.944 7.041 -9.653 1.00 73.56 117 PHE A C 1
ATOM 883 O O . PHE A 1 117 ? 4.878 7.119 -10.253 1.00 73.56 117 PHE A O 1
ATOM 890 N N . GLN A 1 118 ? 6.823 6.077 -9.920 1.00 81.31 118 GLN A N 1
ATOM 891 C CA . GLN A 1 118 ? 6.529 4.960 -10.810 1.00 81.31 118 GLN A CA 1
ATOM 892 C C . GLN A 1 118 ? 7.022 3.674 -10.162 1.00 81.31 118 GLN A C 1
ATOM 894 O O . GLN A 1 118 ? 8.209 3.535 -9.887 1.00 81.31 118 GLN A O 1
ATOM 899 N N . LEU A 1 119 ? 6.100 2.737 -9.938 1.00 87.62 119 LEU A N 1
ATOM 900 C CA . LEU A 1 119 ? 6.450 1.398 -9.481 1.00 87.62 119 LEU A CA 1
ATOM 901 C C . LEU A 1 119 ? 6.942 0.563 -10.654 1.00 87.62 119 LEU A C 1
ATOM 903 O O . LEU A 1 119 ? 6.275 0.468 -11.694 1.00 87.62 119 LEU A O 1
ATOM 907 N N . VAL A 1 120 ? 8.077 -0.087 -10.448 1.00 88.56 120 VAL A N 1
ATOM 908 C CA . VAL A 1 120 ? 8.685 -1.015 -11.397 1.00 88.56 120 VAL A CA 1
ATOM 909 C C . VAL A 1 120 ? 8.744 -2.417 -10.808 1.00 88.56 120 VAL A C 1
ATOM 911 O O . VAL A 1 120 ? 8.655 -2.621 -9.599 1.00 88.56 120 VAL A O 1
ATOM 914 N N . SER A 1 121 ? 8.867 -3.422 -11.676 1.00 91.44 121 SER A N 1
ATOM 915 C CA . SER A 1 121 ? 8.927 -4.806 -11.211 1.00 91.44 121 SER A CA 1
ATOM 916 C C . SER A 1 121 ? 10.139 -5.035 -10.305 1.00 91.44 121 SER A C 1
ATOM 918 O O . SER A 1 121 ? 11.258 -4.632 -10.626 1.00 91.44 121 SER A O 1
ATOM 920 N N . GLY A 1 122 ? 9.911 -5.702 -9.174 1.00 93.81 122 GLY A N 1
ATOM 921 C CA . GLY A 1 122 ? 10.925 -5.921 -8.145 1.00 93.81 122 GLY A CA 1
ATOM 922 C C . GLY A 1 122 ? 10.974 -4.856 -7.050 1.00 93.81 122 GLY A C 1
ATOM 923 O O . GLY A 1 122 ? 11.684 -5.080 -6.073 1.00 93.81 122 GLY A O 1
ATOM 924 N N . ASP A 1 123 ? 10.224 -3.755 -7.164 1.00 93.75 123 ASP A N 1
ATOM 925 C CA . ASP A 1 123 ? 9.974 -2.872 -6.022 1.00 93.75 123 ASP A CA 1
ATOM 926 C C . ASP A 1 123 ? 9.212 -3.628 -4.931 1.00 93.75 123 ASP A C 1
ATOM 928 O O . ASP A 1 123 ? 8.366 -4.484 -5.221 1.00 93.75 123 ASP A O 1
ATOM 932 N N . VAL A 1 124 ? 9.507 -3.304 -3.671 1.00 96.56 124 VAL A N 1
ATOM 933 C CA . VAL A 1 124 ? 8.896 -3.963 -2.513 1.00 96.56 124 VAL A CA 1
ATOM 934 C C . VAL A 1 124 ? 8.074 -2.963 -1.718 1.00 96.56 124 VAL A C 1
ATOM 936 O O . VAL A 1 124 ? 8.574 -1.924 -1.294 1.00 96.56 124 VAL A O 1
ATOM 939 N N . LEU A 1 125 ? 6.813 -3.308 -1.483 1.00 96.81 125 LEU A N 1
ATOM 940 C CA . LEU A 1 125 ? 5.910 -2.598 -0.589 1.00 96.81 125 LEU A CA 1
ATOM 941 C C . LEU A 1 125 ? 5.649 -3.452 0.649 1.00 96.81 125 LEU A C 1
ATOM 943 O O . LEU A 1 125 ? 5.372 -4.648 0.551 1.00 96.81 125 LEU A O 1
ATOM 947 N N . MET A 1 126 ? 5.678 -2.830 1.817 1.00 97.56 126 MET A N 1
ATOM 948 C CA . MET A 1 126 ? 5.281 -3.467 3.069 1.00 97.56 126 MET A CA 1
ATOM 949 C C . MET A 1 126 ? 4.604 -2.451 3.971 1.00 97.56 126 MET A C 1
ATOM 951 O O . MET A 1 126 ? 4.977 -1.282 3.962 1.00 97.56 126 MET A O 1
ATOM 955 N N . ALA A 1 127 ? 3.625 -2.882 4.756 1.00 97.31 127 ALA A N 1
ATOM 956 C CA . ALA A 1 127 ? 3.000 -2.023 5.751 1.00 97.31 127 ALA A CA 1
ATOM 957 C C . ALA A 1 127 ? 3.099 -2.635 7.143 1.00 97.31 127 ALA A C 1
ATOM 959 O O . ALA A 1 127 ? 3.092 -3.857 7.290 1.00 97.31 127 ALA A O 1
ATOM 960 N N . PHE A 1 128 ? 3.158 -1.788 8.163 1.00 96.69 128 PHE A N 1
ATOM 961 C CA . PHE A 1 128 ? 3.108 -2.212 9.557 1.00 96.69 128 PHE A CA 1
ATOM 962 C C . PHE A 1 128 ? 2.241 -1.279 10.387 1.00 96.69 128 PHE A C 1
ATOM 964 O O . PHE A 1 128 ? 2.129 -0.086 10.100 1.00 96.69 128 PHE A O 1
ATOM 971 N N . ALA A 1 129 ? 1.617 -1.845 11.414 1.00 96.81 129 ALA A N 1
ATOM 972 C CA . ALA A 1 129 ? 0.762 -1.099 12.318 1.00 96.81 129 ALA A CA 1
ATOM 973 C C . ALA A 1 129 ? 1.582 -0.165 13.221 1.00 96.81 129 ALA A C 1
ATOM 975 O O . ALA A 1 129 ? 2.640 -0.539 13.732 1.00 96.81 129 ALA A O 1
ATOM 976 N N . LEU A 1 130 ? 1.062 1.043 13.439 1.00 95.50 130 LEU A N 1
ATOM 977 C CA . LEU A 1 130 ? 1.660 2.080 14.288 1.00 95.50 130 LEU A CA 1
ATOM 978 C C . LEU A 1 130 ? 1.114 2.070 15.725 1.00 95.50 130 LEU A C 1
ATOM 980 O O . LEU A 1 130 ? 1.578 2.828 16.569 1.00 95.50 130 LEU A O 1
ATOM 984 N N . ASP A 1 131 ? 0.158 1.190 16.020 1.00 93.38 131 ASP A N 1
ATOM 985 C CA . ASP A 1 131 ? -0.504 1.052 17.325 1.00 93.38 131 ASP A CA 1
ATOM 986 C C . ASP A 1 131 ? 0.234 0.118 18.308 1.00 93.38 131 ASP A C 1
ATOM 988 O O . ASP A 1 131 ? -0.274 -0.193 19.383 1.00 93.38 131 ASP A O 1
ATOM 992 N N . GLY A 1 132 ? 1.416 -0.384 17.935 1.00 91.69 132 GLY A N 1
ATOM 993 C CA . GLY A 1 132 ? 2.189 -1.328 18.745 1.00 91.69 132 GLY A CA 1
ATOM 994 C C . GLY A 1 132 ? 1.703 -2.783 18.687 1.00 91.69 132 GLY A C 1
ATOM 995 O O . GLY A 1 132 ? 2.322 -3.647 19.308 1.00 91.69 132 GLY A O 1
ATOM 996 N N . SER A 1 133 ? 0.668 -3.100 17.898 1.00 92.19 133 SER A N 1
ATOM 997 C CA . SER A 1 133 ? 0.138 -4.468 17.744 1.00 92.19 133 SER A CA 1
ATOM 998 C C . SER A 1 133 ? 1.085 -5.438 17.029 1.00 92.19 133 SER A C 1
ATOM 1000 O O . SER A 1 133 ? 0.836 -6.643 17.019 1.00 92.19 133 SER A O 1
ATOM 1002 N N . ARG A 1 134 ? 2.170 -4.929 16.426 1.00 93.50 134 ARG A N 1
ATOM 1003 C CA . ARG A 1 134 ? 3.157 -5.697 15.641 1.00 93.50 134 ARG A CA 1
ATOM 1004 C C . ARG A 1 134 ? 2.549 -6.442 14.442 1.00 93.50 134 ARG A C 1
ATOM 1006 O O . ARG A 1 134 ? 3.103 -7.441 13.988 1.00 93.50 134 ARG A O 1
ATOM 1013 N N . ARG A 1 135 ? 1.418 -5.962 13.916 1.00 96.06 135 ARG A N 1
ATOM 1014 C CA . ARG A 1 135 ? 0.825 -6.462 12.665 1.00 96.06 135 ARG A CA 1
ATOM 1015 C C . ARG A 1 135 ? 1.588 -5.932 11.452 1.00 96.06 135 ARG A C 1
ATOM 1017 O O . ARG A 1 135 ? 2.034 -4.783 11.457 1.00 96.06 135 ARG A O 1
ATOM 1024 N N . TYR A 1 136 ? 1.707 -6.763 10.418 1.00 96.06 136 TYR A N 1
ATOM 1025 C CA . TYR A 1 136 ? 2.369 -6.429 9.159 1.00 96.06 136 TYR A CA 1
ATOM 1026 C C . TYR A 1 136 ? 1.589 -6.966 7.955 1.00 96.06 136 TYR A C 1
ATOM 1028 O O . TYR A 1 136 ? 0.886 -7.971 8.054 1.00 96.06 136 TYR A O 1
ATOM 1036 N N . TRP A 1 137 ? 1.750 -6.304 6.811 1.00 97.56 137 TRP A N 1
ATOM 1037 C CA . TRP A 1 137 ? 1.148 -6.670 5.533 1.00 97.56 137 TRP A CA 1
ATOM 1038 C C . TRP A 1 137 ? 2.207 -6.684 4.434 1.00 97.56 137 TRP A C 1
ATOM 1040 O O . TRP A 1 137 ? 3.003 -5.749 4.313 1.00 97.56 137 TRP A O 1
ATOM 1050 N N . GLY A 1 138 ? 2.190 -7.738 3.620 1.00 96.19 138 GLY A N 1
ATOM 1051 C CA . GLY A 1 138 ? 3.207 -8.004 2.604 1.00 96.19 138 GLY A CA 1
ATOM 1052 C C . GLY A 1 138 ? 4.247 -9.038 3.071 1.00 96.19 138 GLY A C 1
ATOM 1053 O O . GLY A 1 138 ? 3.942 -9.844 3.952 1.00 96.19 138 GLY A O 1
ATOM 1054 N N . PRO A 1 139 ? 5.460 -9.043 2.487 1.00 96.69 139 PRO A N 1
ATOM 1055 C CA . PRO A 1 139 ? 5.931 -8.119 1.454 1.00 96.69 139 PRO A CA 1
ATOM 1056 C C . PRO A 1 139 ? 5.177 -8.302 0.130 1.00 96.69 139 PRO A C 1
ATOM 1058 O O . PRO A 1 139 ? 4.901 -9.420 -0.301 1.00 96.69 139 PRO A O 1
ATOM 1061 N N . TYR A 1 140 ? 4.861 -7.191 -0.523 1.00 97.50 140 TYR A N 1
ATOM 1062 C CA . TYR A 1 140 ? 4.299 -7.157 -1.867 1.00 97.50 140 TYR A CA 1
ATOM 1063 C C . TYR A 1 140 ? 5.410 -6.784 -2.843 1.00 97.50 140 TYR A C 1
ATOM 1065 O O . TYR A 1 140 ? 5.937 -5.676 -2.792 1.00 97.50 140 TYR A O 1
ATOM 1073 N N . VAL A 1 141 ? 5.775 -7.710 -3.720 1.00 96.31 141 VAL A N 1
ATOM 1074 C CA . VAL A 1 141 ? 6.809 -7.519 -4.734 1.00 96.31 141 VAL A CA 1
ATOM 1075 C C . VAL A 1 141 ? 6.135 -7.229 -6.067 1.00 96.31 141 VAL A C 1
ATOM 1077 O O . VAL A 1 141 ? 5.472 -8.093 -6.646 1.00 96.31 141 VAL A O 1
ATOM 1080 N N . VAL A 1 142 ? 6.312 -6.014 -6.577 1.00 94.06 142 VAL A N 1
ATOM 1081 C CA . VAL A 1 142 ? 5.667 -5.556 -7.812 1.00 94.06 142 VAL A CA 1
ATOM 1082 C C . VAL A 1 142 ? 6.001 -6.488 -8.980 1.00 94.06 142 VAL A C 1
ATOM 1084 O O . VAL A 1 142 ? 7.167 -6.764 -9.275 1.00 94.06 142 VAL A O 1
ATOM 1087 N N . GLY A 1 143 ? 4.962 -6.975 -9.658 1.00 92.62 143 GLY A N 1
ATOM 1088 C CA . GLY A 1 143 ? 5.070 -7.907 -10.786 1.00 92.62 143 GLY A CA 1
ATOM 1089 C C . GLY A 1 143 ? 5.355 -9.368 -10.412 1.00 92.62 143 GLY A C 1
ATOM 1090 O O . GLY A 1 143 ? 5.279 -10.218 -11.293 1.00 92.62 143 GLY A O 1
ATOM 1091 N N . SER A 1 144 ? 5.629 -9.673 -9.139 1.00 95.38 144 SER A N 1
ATOM 1092 C CA . SER A 1 144 ? 5.893 -11.043 -8.667 1.00 95.38 144 SER A CA 1
ATOM 1093 C C . SER A 1 144 ? 4.814 -11.562 -7.718 1.00 95.38 144 SER A C 1
ATOM 1095 O O . SER A 1 144 ? 4.492 -12.747 -7.746 1.00 95.38 144 SER A O 1
ATOM 1097 N N . THR A 1 145 ? 4.243 -10.703 -6.871 1.00 96.75 145 THR A N 1
ATOM 1098 C CA . THR A 1 145 ? 3.113 -11.057 -6.001 1.00 96.75 145 THR A CA 1
ATOM 1099 C C . THR A 1 145 ? 1.776 -10.642 -6.629 1.00 96.75 145 THR A C 1
ATOM 1101 O O . THR A 1 145 ? 1.741 -9.702 -7.421 1.00 96.75 145 THR A O 1
ATOM 1104 N N . PRO A 1 146 ? 0.644 -11.277 -6.254 1.00 94.81 146 PRO A N 1
ATOM 1105 C CA . PRO A 1 146 ? -0.679 -10.936 -6.802 1.00 94.81 146 PRO A CA 1
ATOM 1106 C C . PRO A 1 146 ? -1.153 -9.500 -6.521 1.00 94.81 146 PRO A C 1
ATOM 1108 O O . PRO A 1 146 ? -2.060 -9.003 -7.183 1.00 94.81 146 PRO A O 1
ATOM 1111 N N . ARG A 1 147 ? -0.580 -8.848 -5.504 1.00 95.38 147 ARG A N 1
ATOM 1112 C CA . ARG A 1 147 ? -0.761 -7.423 -5.195 1.00 95.38 147 ARG A CA 1
ATOM 1113 C C . ARG A 1 147 ? 0.613 -6.746 -5.138 1.00 95.38 147 ARG A C 1
ATOM 1115 O O . ARG A 1 147 ? 1.556 -7.431 -4.747 1.00 95.38 147 ARG A O 1
ATOM 1122 N N . PRO A 1 148 ? 0.739 -5.442 -5.442 1.00 94.56 148 PRO A N 1
ATOM 1123 C CA . PRO A 1 148 ? -0.307 -4.564 -5.975 1.00 94.56 148 PRO A CA 1
ATOM 1124 C C . PRO A 1 148 ? -0.751 -4.978 -7.385 1.00 94.56 148 PRO A C 1
ATOM 1126 O O . PRO A 1 148 ? -0.030 -5.678 -8.089 1.00 94.56 148 PRO A O 1
ATOM 1129 N N . ILE A 1 149 ? -1.949 -4.555 -7.786 1.00 93.94 149 ILE A N 1
ATOM 1130 C CA . ILE A 1 149 ? -2.527 -4.861 -9.102 1.00 93.94 149 ILE A CA 1
ATOM 1131 C C . ILE A 1 149 ? -2.278 -3.673 -10.025 1.00 93.94 149 ILE A C 1
ATOM 1133 O O . ILE A 1 149 ? -2.566 -2.539 -9.650 1.00 93.94 149 ILE A O 1
ATOM 1137 N N . LYS A 1 150 ? -1.767 -3.921 -11.232 1.00 90.94 150 LYS A N 1
ATOM 1138 C CA . LYS A 1 150 ? -1.682 -2.896 -12.276 1.00 90.94 150 LYS A CA 1
ATOM 1139 C C . LYS A 1 150 ? -3.060 -2.741 -12.916 1.00 90.94 150 LYS A C 1
ATOM 1141 O O . LYS A 1 150 ? -3.594 -3.719 -13.432 1.00 90.94 150 LYS A O 1
ATOM 1146 N N . VAL A 1 151 ? -3.644 -1.548 -12.857 1.00 87.62 151 VAL A N 1
ATOM 1147 C CA . VAL A 1 151 ? -5.050 -1.323 -13.251 1.00 87.62 151 VAL A CA 1
ATOM 1148 C C . VAL A 1 151 ? -5.189 -0.855 -14.694 1.00 87.62 151 VAL A C 1
ATOM 1150 O O . VAL A 1 151 ? -6.211 -1.102 -15.328 1.00 87.62 151 VAL A O 1
ATOM 1153 N N . ASN A 1 152 ? -4.159 -0.215 -15.240 1.00 79.56 152 ASN A N 1
ATOM 1154 C CA . ASN A 1 152 ? -4.158 0.272 -16.613 1.00 79.56 152 ASN A CA 1
ATOM 1155 C C . ASN A 1 152 ? -2.746 0.258 -17.220 1.00 79.56 152 ASN A C 1
ATOM 1157 O O . ASN A 1 152 ? -1.731 0.119 -16.529 1.00 79.56 152 ASN A O 1
ATOM 1161 N N . ASP A 1 153 ? -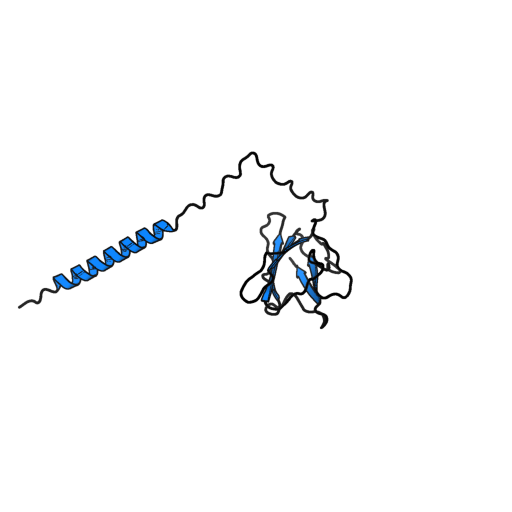2.680 0.458 -18.535 1.00 74.00 153 ASP A N 1
ATOM 1162 C CA . ASP A 1 153 ? -1.415 0.571 -19.269 1.00 74.00 153 ASP A CA 1
ATOM 1163 C C . ASP A 1 153 ? -0.650 1.862 -18.944 1.00 74.00 153 ASP A C 1
ATOM 1165 O O . ASP A 1 153 ? 0.556 1.939 -19.172 1.00 74.00 153 ASP A O 1
ATOM 1169 N N . GLN A 1 154 ? -1.325 2.840 -18.330 1.00 70.94 154 GLN A N 1
ATOM 1170 C CA . GLN A 1 154 ? -0.763 4.125 -17.901 1.00 70.94 154 GLN A CA 1
ATOM 1171 C C . GLN A 1 154 ? 0.128 4.002 -16.651 1.00 70.94 154 GLN A C 1
ATOM 1173 O O . GLN A 1 154 ? 0.789 4.965 -16.273 1.00 70.94 154 GLN A O 1
ATOM 1178 N N . GLY A 1 155 ? 0.202 2.816 -16.035 1.00 75.25 155 GLY A N 1
ATOM 1179 C CA . GLY A 1 155 ? 1.111 2.547 -14.920 1.00 75.25 155 GLY A CA 1
ATOM 1180 C C . GLY A 1 155 ? 0.534 2.891 -13.550 1.00 75.25 155 GLY A C 1
ATOM 1181 O O . GLY A 1 155 ? 1.304 3.106 -12.614 1.00 75.25 155 GLY A O 1
ATOM 1182 N N . GLU A 1 156 ? -0.794 2.937 -13.419 1.00 85.56 156 GLU A N 1
ATOM 1183 C CA . GLU A 1 156 ? -1.446 3.007 -12.112 1.00 85.56 156 GLU A CA 1
ATOM 1184 C C . GLU A 1 156 ? -1.487 1.620 -11.459 1.00 85.56 156 GLU A C 1
ATOM 1186 O O . GLU A 1 156 ? -1.941 0.630 -12.043 1.00 85.56 156 GLU A O 1
ATOM 1191 N N . TRP A 1 157 ? -1.017 1.568 -10.221 1.00 91.31 157 TRP A N 1
ATOM 1192 C CA . TRP A 1 157 ? -1.023 0.402 -9.358 1.00 91.31 157 TRP A CA 1
ATOM 1193 C C . TRP A 1 157 ? -1.970 0.629 -8.191 1.00 91.31 157 TRP A C 1
ATOM 1195 O O . TRP A 1 157 ? -2.012 1.714 -7.618 1.00 91.31 157 TRP A O 1
ATOM 1205 N N . GLN A 1 158 ? -2.686 -0.416 -7.795 1.00 93.75 158 GLN A N 1
ATOM 1206 C CA . GLN A 1 158 ? -3.597 -0.384 -6.659 1.00 93.75 158 GLN A CA 1
ATOM 1207 C C . GLN A 1 158 ? -3.198 -1.406 -5.598 1.00 93.75 158 GLN A C 1
ATOM 1209 O O . GLN A 1 158 ? -2.968 -2.584 -5.890 1.00 93.75 158 GLN A O 1
ATOM 1214 N N . LEU A 1 159 ? -3.145 -0.948 -4.347 1.00 95.75 159 LEU A N 1
ATOM 1215 C CA . LEU A 1 159 ? -2.910 -1.777 -3.171 1.00 95.75 159 LEU A CA 1
ATOM 1216 C C . LEU A 1 159 ? -4.017 -1.560 -2.140 1.00 95.75 159 LEU A C 1
ATOM 1218 O O . LEU A 1 159 ? -4.117 -0.511 -1.514 1.00 95.75 159 LEU A O 1
ATOM 1222 N N . THR A 1 160 ? -4.827 -2.587 -1.912 1.00 96.38 160 THR A N 1
ATOM 1223 C CA . THR A 1 160 ? -5.790 -2.605 -0.807 1.00 96.38 160 THR A CA 1
ATOM 1224 C C . THR A 1 160 ? -5.214 -3.417 0.347 1.00 96.38 160 THR A C 1
ATOM 1226 O O . THR A 1 160 ? -4.936 -4.610 0.181 1.00 96.38 160 THR A O 1
ATOM 1229 N N . LEU A 1 161 ? -5.056 -2.786 1.508 1.00 96.38 161 LEU A N 1
ATOM 1230 C CA . LEU A 1 161 ? -4.671 -3.430 2.764 1.00 96.38 161 LEU A CA 1
ATOM 1231 C C . LEU A 1 161 ? -5.940 -3.877 3.495 1.00 96.38 161 LEU A C 1
ATOM 1233 O O . LEU A 1 161 ? -6.905 -3.120 3.572 1.00 96.38 161 LEU A O 1
ATOM 1237 N N . GLN A 1 162 ? -5.964 -5.121 3.969 1.00 94.19 162 GLN A N 1
ATOM 1238 C CA . GLN A 1 162 ? -7.137 -5.776 4.564 1.00 94.19 162 GLN A CA 1
ATOM 1239 C C . GLN A 1 162 ? -6.735 -6.476 5.874 1.00 94.19 162 GLN A C 1
ATOM 1241 O O . GLN A 1 162 ? -5.563 -6.832 5.984 1.00 94.19 162 GLN A O 1
ATOM 1246 N N . PRO A 1 163 ? -7.650 -6.644 6.847 1.00 91.12 163 PRO A N 1
ATOM 1247 C CA . PRO A 1 163 ? -7.357 -7.237 8.158 1.00 91.12 163 PRO A CA 1
ATOM 1248 C C . PRO A 1 163 ? -6.712 -8.626 8.134 1.00 91.12 163 PRO A C 1
ATOM 1250 O O . PRO A 1 163 ? -7.007 -9.403 7.197 1.00 91.12 163 PRO A O 1
#

Mean predicted aligned error: 15.68 Å

Foldseek 3Di:
DDDPPPPVVVVVVVVVVVVVVVVVVVVVVVPPDPPPPPPPPPDPDPPDPDPPDADPQPDQADPLAAFEFEWEQDQFWKKKWKFADDPPDTDDIDIHIAHGGRCNPPTGTHAGPVRDHADDFQIWMKMAGPPPPRDIDDRDGPPPDPPQDQDDPNNYTYYYDHD

pLDDT: mean 77.04, std 17.44, range [45.03, 97.56]

Solvent-accessible surface area (backbone atoms only — not comparable to full-atom values): 9766 Å² total; per-residue (Å²): 136,85,82,78,67,63,70,62,55,53,52,54,52,51,52,51,52,52,52,51,54,52,51,55,54,57,61,61,66,72,66,65,75,77,77,70,74,75,73,61,96,78,61,76,72,74,75,72,77,53,94,85,58,75,66,93,65,75,45,80,58,69,90,92,59,43,16,46,30,36,16,32,58,27,92,50,32,30,38,39,36,40,36,46,59,58,89,95,44,71,53,84,70,46,72,51,76,38,56,55,48,39,34,46,86,85,35,40,54,50,38,40,97,86,67,65,37,75,85,50,77,64,21,36,38,37,33,36,41,71,80,76,78,77,48,74,46,72,82,24,30,29,85,77,37,91,41,47,38,74,78,48,96,72,45,35,30,41,39,76,45,67,120

Secondary structure (DSSP, 8-state):
-----HHHHHHHHHHHHHHHHHHHHHHHTT----------TTS---PPPPTTSPPTT---PPTTSSEEEEEE-SSS-EEEEEE-EETTEEPPPEEEEE-TTTTTTT-EEE--TTS-----TT-EEEEEESSSS--EEEEEETTTSS-SEE-STT-EEEEEE--

Nearest PDB structures (foldseek):
  4jde-assembly1_B  TM=4.431E-01  e=1.337E-01  Caenorhabditis elegans
  7uwm-assembly1_C  TM=5.312E-01  e=1.302E+00  Homo sapiens
  1rho-assembly1_A  TM=4.716E-01  e=5.628E-01  Homo sapiens
  4hsa-assembly2_F  TM=5.276E-01  e=2.671E+00  Homo 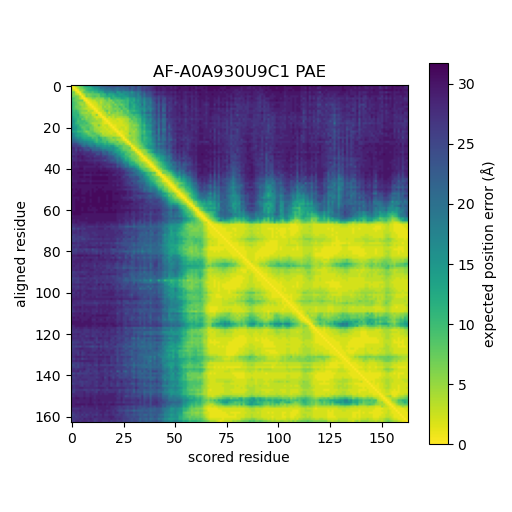sapiens
  7uwn-assembly1_F  TM=3.942E-01  e=2.515E+00  Homo sapiens

Sequence (163 aa):
MAFKLYPLLTLILGLGVAGLLTFLQLNSFWSGEILVPAVPDGSPAAPWPDPGTPPVNRVAVRPGHPGLKVSNRTTQPLRLVLMSRKGSTYQEPVHWDFATGEGEQEGLQLALPDGSFQLVSGDVLMAFALDGSRRYWGPYVVGSTPRPIKVNDQGEWQLTLQP